Protein AF-A0A821JRU1-F1 (afdb_monomer)

Secondary structure (DSSP, 8-state):
--HHHHHHHHHHTT---S--------TT--SEEEEEEEEEEEEEEEE-SSTT-SS-EEEEEEEEEEEEEEEEEEGGGTEEEEEEEE---EEE---S-TTS-TT--TT--EEEEEHHHHTT-S----SEEEEEEES-TT-S-SEEEEEEEPPEEE----

Sequence (158 aa):
MTPEEKKKLYYAIGYEGEDTSTSTYPEGYIDIDLAIQLKLLDVNIWSKFNENDAQFRVIARALIPDTGLIFKRRPAKSAIAIFVDFGSFQVFGMATDLQQSEFSNINRPVLAQPVSQSLSTSNQQKFLQVEFETNPLDGSSDYRVKIVSQSLEIKYNA

Foldseek 3Di:
DDPVVVCVVCVVVVHPPDPPPPPQDDQPDWPDKDKDWDQKDKDFDWDDPDPPDPDIAGQKIKIFGTWMWIWTADPNLRKIKIKIFTQWIWMWGGAPDPVDDSPDPPRTDTFKTFVCVVVVPPPSDTQKIWIWMACDPVNPDRIDIDIDHTDMDGDDDD

Radius of gyration: 26.72 Å; Cα contacts (8 Å, |Δi|>4): 307; chains: 1; bounding box: 51×45×82 Å

pLDDT: mean 83.72, std 13.05, range [46.62, 97.81]

Structure (mmCIF, N/CA/C/O backbone):
data_AF-A0A821JRU1-F1
#
_entry.id   AF-A0A821JRU1-F1
#
loop_
_atom_site.group_PDB
_atom_site.id
_atom_site.type_symbol
_atom_site.label_atom_id
_atom_site.label_alt_id
_atom_site.label_comp_id
_atom_site.label_asym_id
_atom_site.label_entity_id
_atom_site.label_seq_id
_atom_site.pdbx_PDB_ins_code
_atom_site.Cartn_x
_atom_site.Cartn_y
_atom_site.Cartn_z
_atom_site.occupancy
_atom_site.B_iso_or_equiv
_atom_site.auth_seq_id
_atom_site.auth_comp_id
_atom_site.auth_asym_id
_atom_site.auth_atom_id
_atom_site.pdbx_PDB_model_num
ATOM 1 N N . MET A 1 1 ? -22.371 30.309 47.703 1.00 60.03 1 MET A N 1
ATOM 2 C CA . MET A 1 1 ? -21.856 28.928 47.651 1.00 60.03 1 MET A CA 1
ATOM 3 C C . MET A 1 1 ? -20.446 28.931 48.168 1.00 60.03 1 MET A C 1
ATOM 5 O O . MET A 1 1 ? -19.631 29.704 47.671 1.00 60.03 1 MET A O 1
ATOM 9 N N . THR A 1 2 ? -20.174 28.093 49.157 1.00 85.62 2 THR A N 1
ATOM 10 C CA . THR A 1 2 ? -18.797 27.830 49.566 1.00 85.62 2 THR A CA 1
ATOM 11 C C . THR A 1 2 ? -18.118 26.917 48.530 1.00 85.62 2 THR A C 1
ATOM 13 O O . THR A 1 2 ? -18.796 26.179 47.804 1.00 85.62 2 THR A O 1
ATOM 16 N N . PRO A 1 3 ? -16.780 26.944 48.417 1.00 81.75 3 PRO A N 1
ATOM 17 C CA . PRO A 1 3 ? -16.045 26.034 47.532 1.00 81.75 3 PRO A CA 1
ATOM 18 C C . PRO A 1 3 ? -16.333 24.550 47.824 1.00 81.75 3 PRO A C 1
ATOM 20 O O . PRO A 1 3 ? -16.371 23.723 46.915 1.00 81.75 3 PRO A O 1
ATOM 23 N N . GLU A 1 4 ? -16.595 24.222 49.089 1.00 82.06 4 GLU A N 1
ATOM 24 C CA . GLU A 1 4 ? -16.910 22.871 49.561 1.00 82.06 4 GLU A CA 1
ATOM 25 C C . GLU A 1 4 ? -18.288 22.395 49.082 1.00 82.06 4 GLU A C 1
ATOM 27 O O . GLU A 1 4 ? -18.425 21.275 48.587 1.00 82.06 4 GLU A O 1
ATOM 32 N N . GLU A 1 5 ? -19.301 23.264 49.146 1.00 83.62 5 GLU A N 1
ATOM 33 C CA . GLU A 1 5 ? -20.642 22.991 48.616 1.00 83.62 5 GLU A CA 1
ATOM 34 C C . GLU A 1 5 ? -20.614 22.786 47.099 1.00 83.62 5 GLU A C 1
ATOM 36 O O . GLU A 1 5 ? -21.265 21.876 46.582 1.00 83.62 5 GLU A O 1
ATOM 41 N N . LYS A 1 6 ? -19.809 23.588 46.387 1.00 81.06 6 LYS A N 1
ATOM 42 C CA . LYS A 1 6 ? -19.601 23.461 44.937 1.00 81.06 6 LYS A CA 1
ATOM 43 C C . LYS A 1 6 ? -19.018 22.097 44.577 1.00 81.06 6 LYS A C 1
ATOM 45 O O . LYS A 1 6 ? -19.541 21.423 43.695 1.00 81.06 6 LYS A O 1
ATOM 50 N N . LYS A 1 7 ? -17.992 21.652 45.308 1.00 80.25 7 LYS A N 1
ATOM 51 C CA . LYS A 1 7 ? -17.344 20.349 45.101 1.00 80.25 7 LYS A CA 1
ATOM 52 C C . LYS A 1 7 ? -18.280 19.174 45.400 1.00 80.25 7 LYS A C 1
ATOM 54 O O . LYS A 1 7 ? -18.298 18.203 44.649 1.00 80.25 7 LYS A O 1
ATOM 59 N N . LYS A 1 8 ? -19.078 19.263 46.469 1.00 81.56 8 LYS A N 1
ATOM 60 C CA . LYS A 1 8 ? -20.051 18.223 46.837 1.00 81.56 8 LYS A CA 1
ATOM 61 C C . LYS A 1 8 ? -21.177 18.100 45.809 1.00 81.56 8 LYS A C 1
ATOM 63 O O . LYS A 1 8 ? -21.573 16.985 45.484 1.00 81.56 8 LYS A O 1
ATOM 68 N N . LEU A 1 9 ? -21.656 19.227 45.280 1.00 79.94 9 LEU A N 1
ATOM 69 C CA . LEU A 1 9 ? -22.655 19.248 44.212 1.00 79.94 9 LEU A CA 1
ATOM 70 C C . LEU A 1 9 ? -22.106 18.614 42.930 1.00 79.94 9 LEU A C 1
ATOM 72 O O . LEU A 1 9 ? -22.744 17.730 42.376 1.00 79.94 9 LEU A O 1
ATOM 76 N N . TYR A 1 10 ? -20.906 19.022 42.513 1.00 78.19 10 TYR A N 1
ATOM 77 C CA . TYR A 1 10 ? -20.177 18.481 41.363 1.00 78.19 10 TYR A CA 1
ATOM 78 C C . TYR A 1 10 ? -19.969 16.969 41.445 1.00 78.19 10 TYR A C 1
ATOM 80 O O . TYR A 1 10 ? -20.341 16.247 40.524 1.00 78.19 10 TYR A O 1
ATOM 88 N N . TYR A 1 11 ? -19.518 16.467 42.592 1.00 77.56 11 TYR A N 1
ATOM 89 C CA . TYR A 1 11 ? -19.411 15.030 42.826 1.00 77.56 11 TYR A CA 1
ATOM 90 C C . TYR A 1 11 ? -20.771 14.311 42.754 1.00 77.56 11 TYR A C 1
ATOM 92 O O . TYR A 1 11 ? -20.884 13.259 42.133 1.00 77.56 11 TYR A O 1
ATOM 100 N N . ALA A 1 12 ? -21.823 14.889 43.345 1.00 78.69 12 ALA A N 1
ATOM 101 C CA . ALA A 1 12 ? -23.155 14.280 43.379 1.00 78.69 12 ALA A CA 1
ATOM 102 C C . ALA A 1 12 ? -23.823 14.174 41.997 1.00 78.69 12 ALA A C 1
ATOM 104 O O . ALA A 1 12 ? -24.647 13.286 41.790 1.00 78.69 12 ALA A O 1
ATOM 105 N N . ILE A 1 13 ? -23.473 15.057 41.060 1.00 74.25 13 ILE A N 1
ATOM 106 C CA . ILE A 1 13 ? -23.980 15.035 39.679 1.00 74.25 13 ILE A CA 1
ATOM 107 C C . ILE A 1 13 ? -22.998 14.380 38.695 1.00 74.25 13 ILE A C 1
ATOM 109 O O . ILE A 1 13 ? -23.216 14.448 37.488 1.00 74.25 13 ILE A O 1
ATOM 113 N N . GLY A 1 14 ? -21.917 13.762 39.191 1.00 61.00 14 GLY A N 1
ATOM 114 C CA . GLY A 1 14 ? -20.901 13.109 38.359 1.00 61.00 14 GLY A CA 1
ATOM 115 C C . GLY A 1 14 ? -20.099 14.073 37.477 1.00 61.00 14 GLY A C 1
ATOM 116 O O . GLY A 1 14 ? -19.535 13.657 36.470 1.00 61.00 14 GLY A O 1
ATOM 117 N N . TYR A 1 15 ? -20.069 15.358 37.828 1.00 64.56 15 TYR A N 1
ATOM 118 C CA . TYR A 1 15 ? -19.341 16.394 37.108 1.00 64.56 15 TYR A CA 1
ATOM 119 C C . TYR A 1 15 ? -18.031 16.671 37.844 1.00 64.56 15 TYR A C 1
ATOM 121 O O . TYR A 1 15 ? -18.008 17.394 38.835 1.00 64.56 15 TYR A O 1
ATOM 129 N N . GLU A 1 16 ? -16.925 16.083 37.399 1.00 62.22 16 GLU A N 1
ATOM 130 C CA . GLU A 1 16 ? -15.595 16.445 37.898 1.00 62.22 16 GLU A CA 1
ATOM 131 C C . GLU A 1 16 ? -15.241 17.827 37.317 1.00 62.22 16 GLU A C 1
ATOM 133 O O . GLU A 1 16 ? -15.140 17.985 36.108 1.00 62.22 16 GLU A O 1
ATOM 138 N N . GLY A 1 17 ? -15.215 18.867 38.160 1.00 50.28 17 GLY A N 1
ATOM 139 C CA . GLY A 1 17 ? -15.235 20.275 37.730 1.00 50.28 17 GLY A CA 1
ATOM 140 C C . GLY A 1 17 ? -14.102 20.719 36.791 1.00 50.28 17 GLY A C 1
ATOM 141 O O . GLY A 1 17 ? -13.047 20.113 36.812 1.00 50.28 17 GLY A O 1
ATOM 142 N N . GLU A 1 18 ? -14.364 21.804 36.037 1.00 49.50 18 GLU A N 1
ATOM 143 C CA . GLU A 1 18 ? -13.533 22.682 35.158 1.00 49.50 18 GLU A CA 1
ATOM 144 C C . GLU A 1 18 ? -12.428 22.089 34.256 1.00 49.50 18 GLU A C 1
ATOM 146 O O . GLU A 1 18 ? -12.260 22.577 33.142 1.00 49.50 18 GLU A O 1
ATOM 151 N N . ASP A 1 19 ? -11.779 20.996 34.638 1.00 49.31 19 ASP A N 1
ATOM 152 C CA . ASP A 1 19 ? -10.898 20.171 33.812 1.00 49.31 19 ASP A CA 1
ATOM 153 C C . ASP A 1 19 ? -11.668 18.971 33.229 1.00 49.31 19 ASP A C 1
ATOM 155 O O . ASP A 1 19 ? -11.210 17.827 33.266 1.00 49.31 19 ASP A O 1
ATOM 159 N N . THR A 1 20 ? -12.865 19.202 32.672 1.00 46.62 20 THR A N 1
ATOM 160 C CA . THR A 1 20 ? -13.644 18.159 31.981 1.00 46.62 20 THR A CA 1
ATOM 161 C C . THR A 1 20 ? -13.010 17.816 30.630 1.00 46.62 20 THR A C 1
ATOM 163 O O . THR A 1 20 ? -13.550 18.117 29.567 1.00 46.62 20 THR A O 1
ATOM 166 N N . SER A 1 21 ? -11.840 17.184 30.672 1.00 50.44 21 SER A N 1
ATOM 167 C CA . SER A 1 21 ? -11.252 16.440 29.554 1.00 50.44 21 SER A CA 1
ATOM 168 C C . SER A 1 21 ? -11.640 14.959 29.589 1.00 50.44 21 SER A C 1
ATOM 170 O O . SER A 1 21 ? -11.407 14.241 28.617 1.00 50.44 21 SER A O 1
ATOM 172 N N . THR A 1 22 ? -12.319 14.503 30.648 1.00 52.22 22 THR A N 1
ATOM 173 C CA . THR A 1 22 ? -12.855 13.141 30.779 1.00 52.22 22 THR A CA 1
ATOM 174 C C . THR A 1 22 ? -14.133 12.963 29.952 1.00 52.22 22 THR A C 1
ATOM 176 O O . THR A 1 22 ? -15.173 12.523 30.436 1.00 52.22 22 THR A O 1
ATOM 179 N N . SER A 1 23 ? -14.078 13.305 28.662 1.00 55.44 23 SER A N 1
ATOM 180 C CA . SER A 1 23 ? -14.983 12.697 27.693 1.00 55.44 23 SER A CA 1
ATOM 181 C C . SER A 1 23 ? -14.577 11.231 27.590 1.00 55.44 23 SER A C 1
ATOM 183 O O . SER A 1 23 ? -13.701 10.872 26.803 1.00 55.44 23 SER A O 1
ATOM 185 N N . THR A 1 24 ? -15.160 10.382 28.437 1.00 71.38 24 THR A N 1
ATOM 186 C CA . THR A 1 24 ? -14.954 8.934 28.381 1.00 71.38 24 THR A CA 1
ATOM 187 C C . THR A 1 24 ? -15.631 8.415 27.119 1.00 71.38 24 THR A C 1
ATOM 189 O O . THR A 1 24 ? -16.804 8.043 27.119 1.00 71.38 24 THR A O 1
ATOM 192 N N . TYR A 1 25 ? -14.908 8.459 26.004 1.00 83.44 25 TYR A N 1
ATOM 193 C CA . TYR A 1 25 ? -15.379 7.892 24.752 1.00 83.44 25 TYR A CA 1
ATOM 194 C C . TYR A 1 25 ? -15.567 6.376 24.915 1.00 83.44 25 TYR A C 1
ATOM 196 O O . TYR A 1 25 ? -14.731 5.729 25.554 1.00 83.44 25 TYR A O 1
ATOM 204 N N . PRO A 1 26 ? -16.624 5.781 24.328 1.00 89.06 26 PRO A N 1
ATOM 205 C CA . PRO A 1 26 ? -16.745 4.329 24.251 1.00 89.06 26 PRO A CA 1
ATOM 206 C C . PRO A 1 26 ? -15.481 3.703 23.646 1.00 89.06 26 PRO A C 1
ATOM 208 O O . PRO A 1 26 ? -14.886 4.288 22.742 1.00 89.06 26 PRO A O 1
ATOM 211 N N . GLU A 1 27 ? -15.090 2.499 24.081 1.00 87.19 27 GLU A N 1
ATOM 212 C CA . GLU A 1 27 ? -13.831 1.878 23.623 1.00 87.19 27 GLU A CA 1
ATOM 213 C C . GLU A 1 27 ? -13.739 1.736 22.093 1.00 87.19 27 GLU A C 1
ATOM 215 O O . GLU A 1 27 ? -12.660 1.864 21.517 1.00 87.19 27 GLU A O 1
ATOM 220 N N . GLY A 1 28 ? -14.876 1.500 21.432 1.00 89.88 28 GLY A N 1
ATOM 221 C CA . GLY A 1 28 ? -14.979 1.374 19.978 1.00 89.88 28 GLY A CA 1
ATOM 222 C C . GLY A 1 28 ? -15.179 2.688 19.221 1.00 89.88 28 GLY A C 1
ATOM 223 O O . GLY A 1 28 ? -15.287 2.651 17.998 1.00 89.88 28 GLY A O 1
ATOM 224 N N . TYR A 1 29 ? -15.264 3.831 19.905 1.00 93.19 29 TYR A N 1
ATOM 225 C CA . TYR A 1 29 ? -15.504 5.113 19.251 1.00 93.19 29 TYR A CA 1
ATOM 226 C C . TYR A 1 29 ? -14.304 5.518 18.392 1.00 93.19 29 TYR A C 1
ATOM 228 O O . TYR A 1 29 ? -13.164 5.493 18.855 1.00 93.19 29 TYR A O 1
ATOM 236 N N . ILE A 1 30 ? -14.577 5.897 17.145 1.00 94.56 30 ILE A N 1
ATOM 237 C CA . ILE A 1 30 ? -13.579 6.365 16.184 1.00 94.56 30 ILE A CA 1
ATOM 238 C C . ILE A 1 30 ? -13.798 7.863 16.001 1.00 94.56 30 ILE A C 1
ATOM 240 O O . ILE A 1 30 ? -14.858 8.275 15.537 1.00 94.56 30 ILE A O 1
ATOM 244 N N . ASP A 1 31 ? -12.811 8.670 16.385 1.00 94.25 31 ASP A N 1
ATOM 245 C CA . ASP A 1 31 ? -12.892 10.131 16.275 1.00 94.25 31 ASP A CA 1
ATOM 246 C C . ASP A 1 31 ? -12.285 10.662 14.971 1.00 94.25 31 ASP A C 1
ATOM 248 O O . ASP A 1 31 ? -12.695 11.708 14.474 1.00 94.25 31 ASP A O 1
ATOM 252 N N . ILE A 1 32 ? -11.335 9.921 14.396 1.00 95.12 32 ILE A N 1
ATOM 253 C CA . 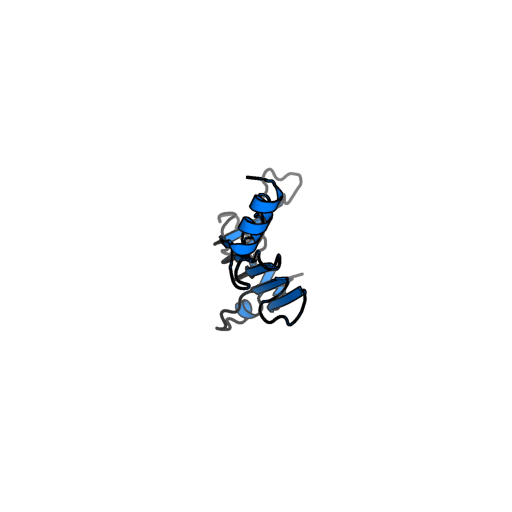ILE A 1 32 ? -10.775 10.165 13.068 1.00 95.12 32 ILE A CA 1
ATOM 254 C C . ILE A 1 32 ? -10.935 8.892 12.249 1.00 95.12 32 ILE A C 1
ATOM 256 O O . ILE A 1 32 ? -10.409 7.851 12.637 1.00 95.12 32 ILE A O 1
ATOM 260 N N . ASP A 1 33 ? -11.606 9.000 11.105 1.00 96.81 33 ASP A N 1
ATOM 261 C CA . ASP A 1 33 ? -11.666 7.970 10.067 1.00 96.81 33 ASP A CA 1
ATOM 262 C C . ASP A 1 33 ? -11.323 8.623 8.722 1.00 96.81 33 ASP A C 1
ATOM 264 O O . ASP A 1 33 ? -12.119 9.364 8.143 1.00 96.81 33 ASP A O 1
ATOM 268 N N . LEU A 1 34 ? -10.085 8.428 8.274 1.00 97.62 34 LEU A N 1
ATOM 269 C CA . LEU A 1 34 ? -9.534 9.017 7.062 1.00 97.62 34 LEU A CA 1
ATOM 270 C C . LEU A 1 34 ? -9.286 7.912 6.039 1.00 97.62 34 LEU A C 1
ATOM 272 O O . LEU A 1 34 ? -8.423 7.063 6.240 1.00 97.62 34 LEU A O 1
ATOM 276 N N . ALA A 1 35 ? -9.996 7.970 4.917 1.00 97.12 35 ALA A N 1
ATOM 277 C CA . ALA A 1 35 ? -9.773 7.097 3.773 1.00 97.12 35 ALA A CA 1
ATOM 278 C C . ALA A 1 35 ? -9.181 7.901 2.609 1.00 97.12 35 ALA A C 1
ATOM 280 O O . ALA A 1 35 ? -9.757 8.899 2.175 1.00 97.12 35 ALA A O 1
ATOM 281 N N . ILE A 1 36 ? -8.036 7.459 2.094 1.00 96.31 36 ILE A N 1
ATOM 282 C CA . ILE A 1 36 ? -7.372 8.033 0.924 1.00 96.31 36 ILE A CA 1
ATOM 283 C C . ILE A 1 36 ? -7.268 6.944 -0.136 1.00 96.31 36 ILE A C 1
ATOM 285 O O . ILE A 1 36 ? -6.811 5.837 0.139 1.00 96.31 36 ILE A O 1
ATOM 289 N N . GLN A 1 37 ? -7.663 7.276 -1.360 1.00 95.19 37 GLN A N 1
ATOM 290 C CA . GLN A 1 37 ? -7.503 6.402 -2.512 1.00 95.19 37 GLN A CA 1
ATOM 291 C C . GLN A 1 37 ? -6.691 7.120 -3.584 1.00 95.19 37 GLN A C 1
ATOM 293 O O . GLN A 1 37 ?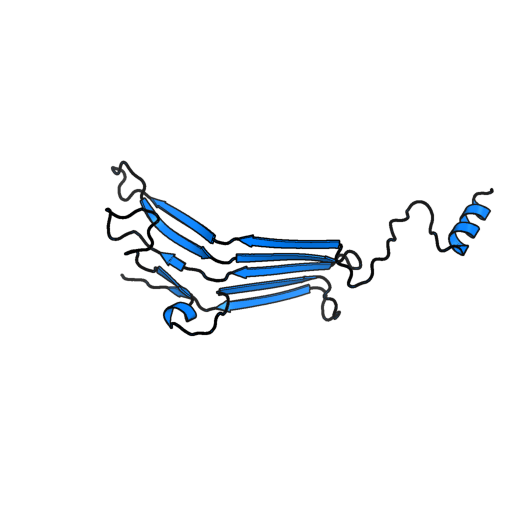 -7.075 8.183 -4.074 1.00 95.19 37 GLN A O 1
ATOM 298 N N . LEU A 1 38 ? -5.577 6.512 -3.972 1.00 93.62 38 LEU A N 1
ATOM 299 C CA . LEU A 1 38 ? -4.730 6.953 -5.064 1.00 93.62 38 LEU A CA 1
ATOM 300 C C . LEU A 1 38 ? -4.935 6.012 -6.251 1.00 93.62 38 LEU A C 1
ATOM 302 O O . LEU A 1 38 ? -4.544 4.847 -6.218 1.00 93.62 38 LEU A O 1
ATOM 306 N N . LYS A 1 39 ? -5.566 6.528 -7.312 1.00 92.19 39 LYS A N 1
ATOM 307 C CA . LYS A 1 39 ? -5.878 5.738 -8.516 1.00 92.19 39 LYS A CA 1
ATOM 308 C C . LYS A 1 39 ? -4.624 5.231 -9.222 1.00 92.19 39 LYS A C 1
ATOM 310 O O . LYS A 1 39 ? -4.606 4.107 -9.708 1.00 92.19 39 LYS A O 1
ATOM 315 N N . LEU A 1 40 ? -3.598 6.072 -9.301 1.00 91.62 40 LEU A N 1
ATOM 316 C CA . LEU A 1 40 ? -2.342 5.749 -9.958 1.00 91.62 40 LEU A CA 1
ATOM 317 C C . LEU A 1 40 ? -1.209 6.563 -9.345 1.00 91.62 40 LEU A C 1
ATOM 319 O O . LEU A 1 40 ? -1.288 7.790 -9.288 1.00 91.62 40 LEU A O 1
ATOM 323 N N . LEU A 1 41 ? -0.147 5.873 -8.950 1.00 92.38 41 LEU A N 1
ATOM 324 C CA . LEU A 1 41 ? 1.163 6.463 -8.725 1.00 92.38 41 LEU A CA 1
ATOM 325 C C . LEU A 1 41 ? 2.074 6.086 -9.897 1.00 92.38 41 LEU A C 1
ATOM 327 O O . LEU A 1 41 ? 2.245 4.905 -10.198 1.00 92.38 41 LEU A O 1
ATOM 331 N N . ASP A 1 42 ? 2.629 7.099 -10.558 1.00 92.94 42 ASP A N 1
ATOM 332 C CA . ASP A 1 42 ? 3.498 6.965 -11.729 1.00 92.94 42 ASP A CA 1
ATOM 333 C C . ASP A 1 42 ? 4.851 7.615 -11.432 1.00 92.94 42 ASP A C 1
ATOM 335 O O . ASP A 1 42 ? 4.946 8.830 -11.239 1.00 92.94 42 ASP A O 1
ATOM 339 N N . VAL A 1 43 ? 5.893 6.791 -11.351 1.00 94.00 43 VAL A N 1
ATOM 340 C CA . VAL A 1 43 ? 7.253 7.211 -11.006 1.00 94.00 43 VAL A CA 1
ATOM 341 C C . VAL A 1 43 ? 8.159 6.959 -12.200 1.00 94.00 43 VAL A C 1
ATOM 343 O O . VAL A 1 43 ? 8.281 5.832 -12.670 1.00 94.00 43 VAL A O 1
ATOM 346 N N . ASN A 1 44 ? 8.831 8.007 -12.672 1.00 92.44 44 ASN A N 1
ATOM 347 C CA . ASN A 1 44 ? 9.668 7.957 -13.867 1.00 92.44 44 ASN A CA 1
ATOM 348 C C . ASN A 1 44 ? 11.113 8.320 -13.528 1.00 92.44 44 ASN A C 1
ATOM 350 O O . ASN A 1 44 ? 11.365 9.320 -12.856 1.00 92.44 44 ASN A O 1
ATOM 354 N N . ILE A 1 45 ? 12.057 7.531 -14.035 1.00 91.69 45 ILE A N 1
ATOM 355 C CA . ILE A 1 45 ? 13.489 7.818 -13.974 1.00 91.69 45 ILE A CA 1
ATOM 356 C C . ILE A 1 45 ? 13.923 8.327 -15.341 1.00 91.69 45 ILE A C 1
ATOM 358 O O . ILE A 1 45 ? 13.788 7.633 -16.351 1.00 91.69 45 ILE A O 1
ATOM 362 N N . TRP A 1 46 ? 14.467 9.540 -15.351 1.00 90.88 46 TRP A N 1
ATOM 363 C CA . TRP A 1 46 ? 14.915 10.228 -16.551 1.00 90.88 46 TRP A CA 1
ATOM 364 C C . TRP A 1 46 ? 16.438 10.235 -16.608 1.00 90.88 46 TRP A C 1
ATOM 366 O O . TRP A 1 46 ? 17.091 10.601 -15.633 1.00 90.88 46 TRP A O 1
ATOM 376 N N . SER A 1 47 ? 17.006 9.865 -17.753 1.00 88.56 47 SER A N 1
ATOM 377 C CA . SER A 1 47 ? 18.447 9.955 -17.993 1.00 88.56 47 SER A CA 1
ATOM 378 C C . SER A 1 47 ? 18.738 10.401 -19.418 1.00 88.56 47 SER A C 1
ATOM 380 O O . SER A 1 47 ? 17.921 10.227 -20.324 1.00 88.56 47 SER A O 1
ATOM 382 N N . LYS A 1 48 ? 19.925 10.970 -19.613 1.00 86.00 48 LYS A N 1
ATOM 383 C CA . LYS A 1 48 ? 20.546 11.084 -20.933 1.00 86.00 48 LY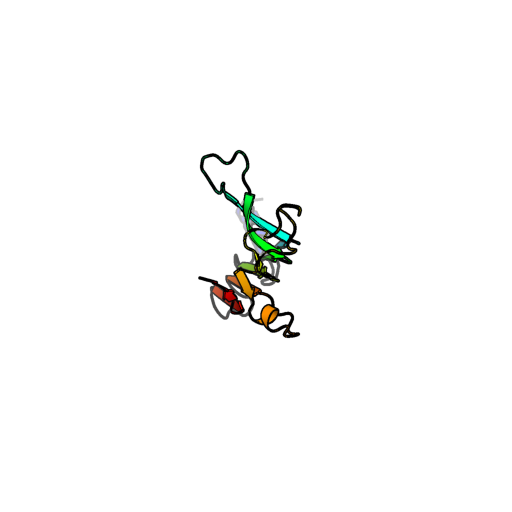S A CA 1
ATOM 384 C C . LYS A 1 48 ? 21.248 9.767 -21.256 1.00 86.00 48 LYS A C 1
ATOM 386 O O . LYS A 1 48 ? 21.745 9.118 -20.333 1.00 86.00 48 LYS A O 1
ATOM 391 N N . PHE A 1 49 ? 21.291 9.374 -22.527 1.00 75.56 49 PHE A N 1
ATOM 392 C CA . PHE A 1 49 ? 22.065 8.196 -22.931 1.00 75.56 49 PHE A CA 1
ATOM 393 C C . PHE A 1 49 ? 23.542 8.531 -23.075 1.00 75.56 49 PHE A C 1
ATOM 395 O O . PHE A 1 49 ? 24.383 7.742 -22.664 1.00 75.56 49 PHE A O 1
ATOM 402 N N . ASN A 1 50 ? 23.840 9.726 -23.587 1.00 75.31 50 ASN A N 1
ATOM 403 C CA . ASN A 1 50 ? 25.194 10.251 -23.713 1.00 75.31 50 ASN A CA 1
ATOM 404 C C . ASN A 1 50 ? 25.286 11.687 -23.182 1.00 75.31 50 ASN A C 1
ATOM 406 O O . ASN A 1 50 ? 24.305 12.429 -23.196 1.00 75.31 50 ASN A O 1
ATOM 410 N N . GLU A 1 51 ? 26.482 12.125 -22.779 1.00 76.50 51 GLU A N 1
ATOM 411 C CA . GLU A 1 51 ? 26.726 13.515 -22.345 1.00 76.50 51 GLU A CA 1
ATOM 412 C C . GLU A 1 51 ? 26.345 14.541 -23.426 1.00 76.50 51 GLU A C 1
ATOM 414 O O . GLU A 1 51 ? 25.874 15.637 -23.118 1.00 76.50 51 GLU A O 1
ATOM 419 N N . ASN A 1 52 ? 26.468 14.136 -24.693 1.00 77.25 52 ASN A N 1
ATOM 420 C CA . ASN A 1 52 ? 26.137 14.941 -25.865 1.00 77.25 52 ASN A CA 1
ATOM 421 C C . ASN A 1 52 ? 24.641 14.929 -26.227 1.00 77.25 52 ASN A C 1
ATOM 423 O O . ASN A 1 52 ? 24.240 15.657 -27.135 1.00 77.25 52 ASN A O 1
ATOM 427 N N . ASP A 1 53 ? 23.803 14.127 -25.555 1.00 78.19 53 ASP A N 1
ATOM 428 C CA . ASP A 1 53 ? 22.363 14.157 -25.808 1.00 78.19 53 ASP A CA 1
ATOM 429 C C . ASP A 1 53 ? 21.737 15.449 -25.276 1.00 78.19 53 ASP A C 1
ATOM 431 O O . ASP A 1 53 ? 21.878 15.845 -24.109 1.00 78.19 53 ASP A O 1
ATOM 435 N N . ALA A 1 54 ? 20.962 16.086 -26.149 1.00 75.06 54 ALA A N 1
ATOM 436 C CA . ALA A 1 54 ? 20.224 17.297 -25.824 1.00 75.06 54 ALA A CA 1
ATOM 437 C C . ALA A 1 54 ? 18.977 17.024 -24.961 1.00 75.06 54 ALA A C 1
ATOM 439 O O . ALA A 1 54 ? 18.474 17.947 -24.323 1.00 75.06 54 ALA A O 1
ATOM 440 N N . GLN A 1 55 ? 18.471 15.784 -24.923 1.00 81.19 55 GLN A N 1
ATOM 441 C CA . GLN A 1 55 ? 17.174 15.449 -24.323 1.00 81.19 55 GLN A CA 1
ATOM 442 C C . GLN A 1 55 ? 17.275 14.300 -23.314 1.00 81.19 55 GLN A C 1
ATOM 444 O O . GLN A 1 55 ? 17.970 13.312 -23.542 1.00 81.19 55 GLN A O 1
ATOM 449 N N . PHE A 1 56 ? 16.549 14.433 -22.204 1.00 84.81 56 PHE A N 1
ATOM 450 C CA . PHE A 1 56 ? 16.324 13.349 -21.251 1.00 84.81 56 PHE A CA 1
ATOM 451 C C . PHE A 1 56 ? 15.244 12.405 -21.771 1.00 84.81 56 PHE A C 1
ATOM 453 O O . PHE A 1 56 ? 14.284 12.848 -22.399 1.00 84.81 56 PHE A O 1
ATOM 460 N N . ARG A 1 57 ? 15.376 11.119 -21.452 1.00 85.06 57 ARG A N 1
ATOM 461 C CA . ARG A 1 57 ? 14.405 10.078 -21.802 1.00 85.06 57 ARG A CA 1
ATOM 462 C C . ARG A 1 57 ? 14.070 9.222 -20.591 1.00 85.06 57 ARG A C 1
ATOM 464 O O . ARG A 1 57 ? 14.895 9.096 -19.681 1.00 85.06 57 ARG A O 1
ATOM 471 N N . VAL A 1 58 ? 12.880 8.622 -20.581 1.00 87.81 58 VAL A N 1
ATOM 472 C CA . VAL A 1 58 ? 12.453 7.739 -19.491 1.00 87.81 58 VAL A CA 1
ATOM 473 C C . VAL A 1 58 ? 13.114 6.375 -19.658 1.00 87.81 58 VAL A C 1
ATOM 475 O O . VAL A 1 58 ? 12.712 5.566 -20.503 1.00 87.81 58 VAL A O 1
ATOM 478 N N . ILE A 1 59 ? 14.115 6.106 -18.821 1.00 88.69 59 ILE A N 1
ATOM 479 C CA . ILE A 1 59 ? 14.852 4.836 -18.817 1.00 88.69 59 ILE A CA 1
ATOM 480 C C . ILE A 1 59 ? 14.149 3.753 -17.997 1.00 88.69 59 ILE A C 1
ATOM 482 O O . ILE A 1 59 ? 14.311 2.567 -18.278 1.0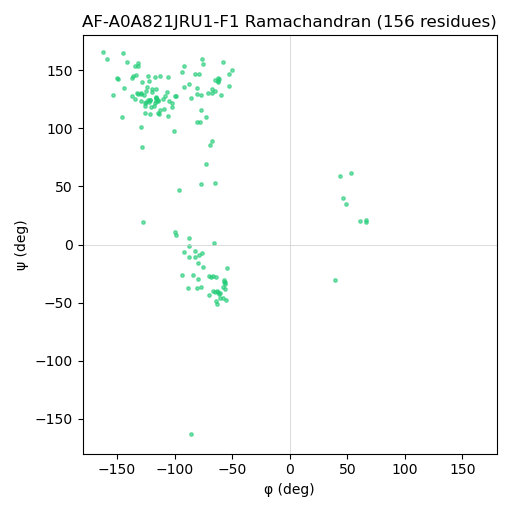0 88.69 59 ILE A O 1
ATOM 486 N N . ALA A 1 60 ? 13.344 4.157 -17.014 1.00 91.00 60 ALA A N 1
ATOM 487 C CA . ALA A 1 60 ? 12.511 3.261 -16.230 1.00 91.00 60 ALA A CA 1
ATOM 488 C C . ALA A 1 60 ? 11.249 3.980 -15.751 1.00 91.00 60 ALA A C 1
ATOM 490 O O . ALA A 1 60 ? 11.296 5.156 -15.385 1.00 91.00 60 ALA A O 1
ATOM 491 N N . ARG A 1 61 ? 10.133 3.256 -15.724 1.00 92.19 61 ARG A N 1
ATOM 492 C CA . ARG A 1 61 ? 8.834 3.744 -15.260 1.00 92.19 61 ARG A CA 1
ATOM 493 C C . ARG A 1 61 ? 8.191 2.720 -14.343 1.00 92.19 61 ARG A C 1
ATOM 495 O O . ARG A 1 61 ? 8.025 1.575 -14.747 1.00 92.19 61 ARG A O 1
ATOM 502 N N . ALA A 1 62 ? 7.812 3.124 -13.140 1.00 93.56 62 ALA A N 1
ATOM 503 C CA . ALA A 1 62 ? 7.073 2.300 -12.196 1.00 93.56 62 ALA A CA 1
ATOM 504 C C . ALA A 1 62 ? 5.629 2.800 -12.078 1.00 93.56 62 ALA A C 1
ATOM 506 O O . ALA A 1 62 ? 5.393 3.982 -11.831 1.00 93.56 62 ALA A O 1
ATOM 507 N N . LEU A 1 63 ? 4.673 1.889 -12.241 1.00 93.44 63 LEU A N 1
ATOM 508 C CA . LEU A 1 63 ? 3.243 2.133 -12.121 1.00 93.44 63 LEU A CA 1
ATOM 509 C C . LEU A 1 63 ? 2.675 1.330 -10.958 1.00 93.44 63 LEU A C 1
ATOM 511 O O . LEU A 1 63 ? 2.820 0.107 -10.894 1.00 93.44 63 LEU A O 1
ATOM 515 N N . ILE A 1 64 ? 1.997 2.034 -10.059 1.00 92.38 64 ILE A N 1
ATOM 516 C CA . ILE A 1 64 ? 1.369 1.470 -8.865 1.00 92.38 64 ILE A CA 1
ATOM 517 C C . ILE A 1 64 ? -0.089 1.942 -8.855 1.00 92.38 64 ILE A C 1
ATOM 519 O O . ILE A 1 64 ? -0.402 2.998 -8.294 1.00 92.38 64 ILE A O 1
ATOM 523 N N . PRO A 1 65 ? -0.984 1.249 -9.578 1.00 91.19 65 PRO A N 1
ATOM 524 C CA . PRO A 1 65 ? -2.398 1.581 -9.578 1.00 91.19 65 PRO A CA 1
ATOM 525 C C . PRO A 1 65 ? -3.076 1.095 -8.295 1.00 91.19 65 PRO A C 1
ATOM 527 O O . PRO A 1 65 ? -2.588 0.185 -7.618 1.00 91.19 65 PRO A O 1
ATOM 530 N N . ASP A 1 66 ? -4.227 1.697 -8.004 1.00 91.12 66 ASP A N 1
ATOM 531 C CA . ASP A 1 66 ? -5.154 1.268 -6.955 1.00 91.12 66 ASP A CA 1
ATOM 532 C C . ASP A 1 66 ? -4.481 1.109 -5.585 1.00 91.12 66 ASP A C 1
ATOM 534 O O . ASP A 1 66 ? -4.421 0.021 -5.013 1.00 91.12 66 ASP A O 1
ATOM 538 N N . THR A 1 67 ? -3.940 2.214 -5.070 1.00 92.88 67 THR A N 1
ATOM 539 C CA . THR A 1 67 ? -3.368 2.283 -3.719 1.00 92.88 67 THR A CA 1
ATOM 540 C C . THR A 1 67 ? -4.380 2.893 -2.754 1.00 92.88 67 THR A C 1
ATOM 542 O O . THR A 1 67 ? -4.908 3.978 -3.007 1.00 92.88 67 THR A O 1
ATOM 545 N N . GLY A 1 68 ? -4.646 2.221 -1.641 1.00 94.12 68 GLY A N 1
ATOM 546 C CA . GLY A 1 68 ? -5.546 2.665 -0.583 1.00 94.12 68 GLY A CA 1
ATOM 547 C C . GLY A 1 68 ? -4.820 2.870 0.743 1.00 94.12 68 GLY A C 1
ATOM 548 O O . GLY A 1 68 ? -3.903 2.133 1.100 1.00 94.12 68 GLY A O 1
ATOM 549 N N . LEU A 1 69 ? -5.257 3.877 1.494 1.00 96.00 69 LEU A N 1
ATOM 550 C CA . LEU A 1 69 ? -4.857 4.127 2.874 1.00 96.00 69 LEU A CA 1
ATOM 551 C C . LEU A 1 69 ? -6.114 4.366 3.707 1.00 96.00 69 LEU A C 1
ATOM 553 O O . LEU A 1 69 ? -6.934 5.212 3.361 1.00 96.00 69 LEU A O 1
ATOM 557 N N . ILE A 1 70 ? -6.240 3.673 4.829 1.00 97.69 70 ILE A N 1
ATOM 558 C CA . ILE A 1 70 ? -7.243 3.952 5.852 1.00 97.69 70 ILE A CA 1
ATOM 559 C C . ILE A 1 70 ? -6.499 4.233 7.148 1.00 97.69 70 ILE A C 1
ATOM 561 O O . ILE A 1 70 ? -5.712 3.409 7.605 1.00 97.69 70 ILE A O 1
ATOM 565 N N . PHE A 1 71 ? -6.758 5.388 7.745 1.00 97.81 71 PHE A N 1
ATOM 566 C CA . PHE A 1 71 ? -6.257 5.770 9.054 1.00 97.81 71 PHE A CA 1
ATOM 567 C C . PHE A 1 71 ? -7.439 5.966 9.996 1.00 97.81 71 PHE A C 1
ATOM 569 O O . PHE A 1 71 ? -8.311 6.795 9.746 1.00 97.81 71 PHE A O 1
ATOM 576 N N . LYS A 1 72 ? -7.451 5.219 11.096 1.00 97.56 72 LYS A N 1
ATOM 577 C CA . LYS A 1 72 ? -8.466 5.309 12.142 1.00 97.56 72 LYS A CA 1
ATOM 578 C C . LYS A 1 72 ? -7.817 5.618 13.476 1.00 97.56 72 LYS A C 1
ATOM 580 O O . LYS A 1 72 ? -6.781 5.046 13.808 1.00 97.56 72 LYS A O 1
ATOM 585 N N . ARG A 1 73 ? -8.452 6.472 14.273 1.00 95.50 73 ARG A N 1
ATOM 586 C CA . ARG A 1 73 ? -8.049 6.741 15.656 1.00 95.50 73 ARG A CA 1
ATOM 587 C C . ARG A 1 73 ? -9.209 6.478 16.605 1.00 95.50 73 ARG A C 1
ATOM 589 O O . ARG A 1 73 ? -10.334 6.887 16.335 1.00 95.50 73 ARG A O 1
ATOM 596 N N . ARG A 1 74 ? -8.923 5.793 17.717 1.00 93.69 74 ARG A N 1
ATOM 597 C CA . ARG A 1 74 ? -9.844 5.636 18.848 1.00 93.69 74 ARG A CA 1
ATOM 598 C C . ARG A 1 74 ? -9.272 6.363 20.067 1.00 93.69 74 ARG A C 1
ATOM 600 O O . ARG A 1 74 ? -8.252 5.919 20.608 1.00 93.69 74 ARG A O 1
ATOM 607 N N . PRO A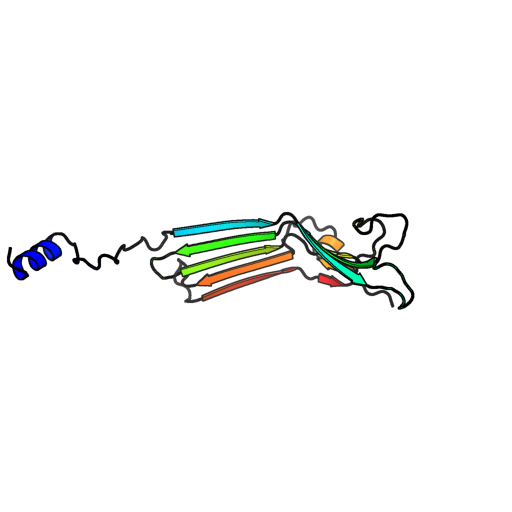 1 75 ? -9.905 7.450 20.533 1.00 91.06 75 PRO A N 1
ATOM 608 C CA . PRO A 1 75 ? -9.348 8.283 21.596 1.00 91.06 75 PRO A CA 1
ATOM 609 C C . PRO A 1 75 ? -9.353 7.587 22.965 1.00 91.06 75 PRO A C 1
ATOM 611 O O . PRO A 1 75 ? -8.468 7.849 23.769 1.00 91.06 75 PRO A O 1
ATOM 614 N N . ALA A 1 76 ? -10.278 6.650 23.214 1.00 86.62 76 ALA A N 1
ATOM 615 C CA . ALA A 1 76 ? -10.454 5.992 24.515 1.00 86.62 76 ALA A CA 1
ATOM 616 C C . ALA A 1 76 ? -9.193 5.280 25.049 1.00 86.62 76 ALA A C 1
ATOM 618 O O . ALA A 1 76 ? -8.980 5.224 26.256 1.00 86.62 76 ALA A O 1
ATOM 619 N N . LYS A 1 77 ? -8.355 4.739 24.156 1.00 84.94 77 LYS A N 1
ATOM 620 C CA . LYS A 1 77 ? -7.092 4.053 24.495 1.00 84.94 77 LYS A CA 1
ATOM 621 C C . LYS A 1 77 ? -5.898 4.619 23.723 1.00 84.94 77 LYS A C 1
ATOM 623 O O . LYS A 1 77 ? -4.904 3.917 23.545 1.00 84.94 77 LYS A O 1
ATOM 628 N N . SER A 1 78 ? -6.019 5.843 23.194 1.00 87.31 78 SER A N 1
ATOM 629 C CA . SER A 1 78 ? -5.037 6.428 22.263 1.00 87.31 78 SER A CA 1
ATOM 630 C C . SER A 1 78 ? -4.622 5.439 21.161 1.00 87.31 78 SER A C 1
ATOM 632 O O . SER A 1 78 ? -3.445 5.306 20.827 1.00 87.31 78 SER A O 1
ATOM 634 N N . ALA A 1 79 ? -5.597 4.685 20.645 1.00 93.38 79 ALA A N 1
ATOM 635 C CA . ALA A 1 79 ? -5.370 3.610 19.692 1.00 93.38 79 ALA A CA 1
ATOM 636 C C . ALA A 1 79 ? -5.376 4.171 18.269 1.00 93.38 79 ALA A C 1
ATOM 638 O O . ALA A 1 79 ? -6.233 4.988 17.924 1.00 93.38 79 ALA A O 1
ATOM 639 N N . ILE A 1 80 ? -4.454 3.707 17.433 1.00 96.06 80 ILE A N 1
ATOM 640 C CA . ILE A 1 80 ? -4.402 4.037 16.009 1.00 96.06 80 ILE A CA 1
ATOM 641 C C . ILE A 1 80 ? -4.443 2.756 15.189 1.00 96.06 80 ILE A C 1
ATOM 643 O O . ILE A 1 80 ? -3.891 1.741 15.600 1.00 96.06 80 ILE A O 1
ATOM 647 N N . ALA A 1 81 ? -5.090 2.809 14.032 1.00 96.75 81 ALA A N 1
ATOM 648 C CA . ALA A 1 81 ? -5.104 1.732 13.058 1.00 96.75 81 ALA A CA 1
ATOM 649 C C . ALA A 1 81 ? -4.815 2.300 11.666 1.00 96.75 81 ALA A C 1
ATOM 651 O O . ALA A 1 81 ? -5.420 3.288 11.250 1.00 96.75 81 ALA A O 1
ATOM 652 N N . ILE A 1 82 ? -3.872 1.686 10.962 1.00 97.62 82 ILE A N 1
ATOM 653 C CA . ILE A 1 82 ? -3.411 2.063 9.632 1.00 97.62 82 ILE A CA 1
ATOM 654 C C . ILE A 1 82 ? -3.541 0.836 8.743 1.00 97.62 82 ILE A C 1
ATOM 656 O O . ILE A 1 82 ? -2.931 -0.196 9.009 1.00 97.62 82 ILE A O 1
ATOM 660 N N . PHE A 1 83 ? -4.304 0.963 7.667 1.00 97.12 83 PHE A N 1
ATOM 661 C CA . PHE A 1 83 ? -4.414 -0.054 6.632 1.00 97.12 83 PHE A CA 1
ATOM 662 C C . PHE A 1 83 ? -3.909 0.545 5.332 1.00 97.12 83 PHE A C 1
ATOM 664 O O . PHE A 1 83 ? -4.453 1.539 4.862 1.00 97.12 83 PHE A O 1
ATOM 671 N N . VAL A 1 84 ? -2.866 -0.044 4.766 1.00 95.88 84 VAL A N 1
ATOM 672 C CA . VAL A 1 84 ? -2.304 0.336 3.473 1.00 95.88 84 VAL A CA 1
ATOM 673 C C . VAL A 1 84 ? -2.479 -0.831 2.528 1.00 95.88 84 VAL A C 1
ATOM 675 O O . VAL A 1 84 ? -2.164 -1.970 2.879 1.00 95.88 84 VAL A O 1
ATOM 678 N N . ASP A 1 85 ? -2.945 -0.558 1.322 1.00 93.62 85 ASP A N 1
ATOM 679 C CA . ASP A 1 85 ? -2.985 -1.549 0.271 1.00 93.62 85 ASP A CA 1
ATOM 680 C C . ASP A 1 85 ? -2.451 -1.011 -1.054 1.00 93.62 85 ASP A C 1
ATOM 682 O O . ASP A 1 85 ? -2.575 0.164 -1.379 1.00 93.62 85 ASP A O 1
ATOM 686 N N . PHE A 1 86 ? -1.806 -1.897 -1.802 1.00 91.25 86 PHE A N 1
ATOM 687 C CA . PHE A 1 86 ? -1.262 -1.629 -3.122 1.00 91.25 86 PHE A CA 1
ATOM 688 C C . PHE A 1 86 ? -1.833 -2.671 -4.074 1.00 91.25 86 PHE A C 1
ATOM 690 O O . PHE A 1 86 ? -1.542 -3.860 -3.928 1.00 91.25 86 PHE A O 1
ATOM 697 N N . GLY A 1 87 ? -2.662 -2.254 -5.031 1.00 85.75 87 GLY A N 1
ATOM 698 C CA . GLY A 1 87 ? -3.327 -3.164 -5.961 1.00 85.75 87 GLY A CA 1
ATOM 699 C C . GLY A 1 87 ? -2.346 -3.924 -6.853 1.00 85.75 87 GLY A C 1
ATOM 700 O O . GLY A 1 87 ? -2.383 -5.151 -6.913 1.00 85.75 87 GLY A O 1
ATOM 701 N N . SER A 1 88 ? -1.434 -3.206 -7.508 1.00 87.75 88 SER A N 1
ATOM 702 C CA . SER A 1 88 ? -0.441 -3.756 -8.439 1.00 87.75 88 SER A CA 1
ATOM 703 C C . SER A 1 88 ? 0.879 -2.987 -8.353 1.00 87.75 88 SER A C 1
ATOM 705 O O . SER A 1 88 ? 0.923 -1.881 -7.821 1.00 87.75 88 SER A O 1
ATOM 707 N N . PHE A 1 89 ? 1.951 -3.558 -8.900 1.00 91.31 89 PHE A N 1
ATOM 708 C CA . PHE A 1 89 ? 3.252 -2.911 -9.023 1.00 91.31 89 PHE A CA 1
ATOM 709 C C . PHE A 1 89 ? 3.943 -3.363 -10.310 1.00 91.31 89 PHE A C 1
ATOM 711 O O . PHE A 1 89 ? 4.360 -4.511 -10.408 1.00 91.31 89 PHE A O 1
ATOM 718 N N . GLN A 1 90 ? 4.078 -2.483 -11.299 1.00 92.19 90 GLN A N 1
ATOM 719 C CA . GLN A 1 90 ? 4.714 -2.812 -12.578 1.00 92.19 90 GLN A CA 1
ATOM 720 C C . GLN A 1 90 ? 5.854 -1.852 -12.874 1.00 92.19 90 GLN A C 1
ATOM 722 O O . GLN A 1 90 ? 5.682 -0.640 -12.795 1.00 92.19 90 GLN A O 1
ATOM 727 N N . VAL A 1 91 ? 7.007 -2.392 -13.254 1.00 93.75 91 VAL A N 1
ATOM 728 C CA . VAL A 1 91 ? 8.174 -1.617 -13.670 1.00 93.75 91 VAL A CA 1
ATOM 729 C C . VAL A 1 91 ? 8.475 -1.926 -15.123 1.00 93.75 91 VAL A C 1
ATOM 731 O O . VAL A 1 91 ? 8.651 -3.082 -15.505 1.00 93.75 91 VAL A O 1
ATOM 734 N N . PHE A 1 92 ? 8.572 -0.876 -15.920 1.00 92.25 92 PHE A N 1
ATOM 735 C CA . PHE A 1 92 ? 8.875 -0.898 -17.338 1.00 92.25 92 PHE A CA 1
ATOM 736 C C . PHE A 1 92 ? 10.244 -0.269 -17.584 1.00 92.25 92 PHE A C 1
ATOM 738 O O . PHE A 1 92 ? 10.620 0.690 -16.909 1.00 92.25 92 PHE A O 1
ATOM 745 N N . GLY A 1 93 ? 10.980 -0.791 -18.560 1.00 89.69 93 GLY A N 1
ATOM 746 C CA . GLY A 1 93 ? 12.243 -0.218 -19.017 1.00 89.69 93 GLY A CA 1
ATOM 747 C C . GLY A 1 93 ? 12.049 0.863 -20.078 1.00 89.69 93 GLY A C 1
ATOM 748 O O . GLY A 1 93 ? 10.951 1.397 -20.275 1.00 89.69 93 GLY A O 1
ATOM 749 N N . MET A 1 94 ? 13.129 1.177 -20.788 1.00 86.06 94 MET A N 1
ATOM 750 C CA . MET A 1 94 ? 13.124 2.152 -21.878 1.00 86.06 94 MET A CA 1
ATOM 751 C C . MET A 1 94 ? 12.177 1.727 -23.014 1.00 86.06 94 MET A C 1
ATOM 753 O O . MET A 1 94 ? 12.099 0.548 -23.363 1.00 86.06 94 MET A O 1
ATOM 757 N N . ALA A 1 95 ? 11.484 2.693 -23.620 1.00 79.06 95 ALA A N 1
ATOM 758 C CA . ALA A 1 95 ? 10.734 2.470 -24.850 1.00 79.06 95 ALA A CA 1
ATOM 759 C C . ALA A 1 95 ? 11.670 1.992 -25.967 1.00 79.06 95 ALA A C 1
ATOM 761 O O . ALA A 1 95 ? 12.704 2.602 -26.233 1.00 79.06 95 ALA A O 1
ATOM 762 N N . THR A 1 96 ? 11.301 0.891 -26.620 1.00 71.25 96 THR A N 1
ATOM 763 C CA . THR A 1 96 ? 12.066 0.348 -27.754 1.00 71.25 96 THR A CA 1
ATOM 764 C C . THR A 1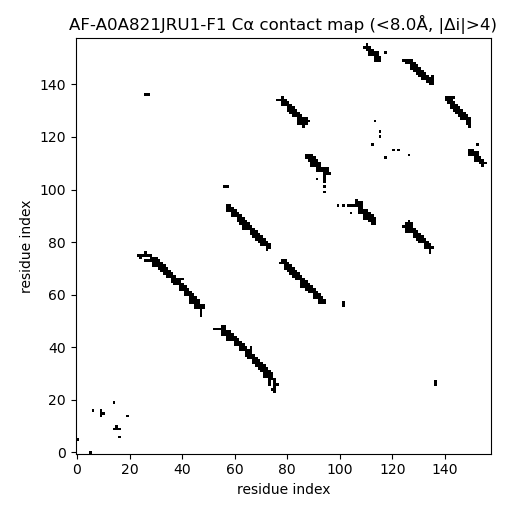 96 ? 11.793 1.097 -29.062 1.00 71.25 96 THR A C 1
ATOM 766 O O . THR A 1 96 ? 12.584 1.005 -29.996 1.00 71.25 96 THR A O 1
ATOM 769 N N . ASP A 1 97 ? 10.713 1.880 -29.113 1.00 70.19 97 ASP A N 1
ATOM 770 C CA . ASP A 1 97 ? 10.309 2.700 -30.254 1.00 70.19 97 ASP A CA 1
ATOM 771 C C . ASP A 1 97 ? 10.237 4.178 -29.845 1.00 70.19 97 ASP A C 1
ATOM 773 O O . ASP A 1 97 ? 9.458 4.562 -28.972 1.00 70.19 97 ASP A O 1
ATOM 777 N N . LEU A 1 98 ? 11.061 5.003 -30.492 1.00 64.69 98 LEU A N 1
ATOM 778 C CA . LEU A 1 98 ? 11.198 6.434 -30.211 1.00 64.69 98 LEU A CA 1
ATOM 779 C C . LEU A 1 98 ? 10.077 7.288 -30.814 1.00 64.69 98 LEU A C 1
ATOM 781 O O . LEU A 1 98 ? 10.012 8.481 -30.526 1.00 64.69 98 LEU A O 1
ATOM 785 N N . GLN A 1 99 ? 9.215 6.716 -31.661 1.00 63.88 99 GLN A N 1
ATOM 786 C CA . GLN A 1 99 ? 8.062 7.440 -32.204 1.00 63.88 99 GLN A CA 1
ATOM 787 C C . GLN A 1 99 ? 6.866 7.460 -31.246 1.00 63.88 99 GLN A C 1
ATOM 789 O O . GLN A 1 99 ? 5.903 8.193 -31.473 1.00 63.88 99 GLN A O 1
ATOM 794 N N . GLN A 1 100 ? 6.909 6.674 -30.169 1.00 62.38 100 GLN A N 1
ATOM 795 C CA . GLN A 1 100 ? 5.838 6.613 -29.182 1.00 62.38 100 GLN A CA 1
ATOM 796 C C . GLN A 1 100 ? 6.070 7.593 -28.033 1.00 62.38 100 GLN A C 1
ATOM 798 O O . GLN A 1 100 ? 7.195 7.960 -27.706 1.00 62.38 100 GLN A O 1
ATOM 803 N N . SER A 1 101 ? 4.971 8.013 -27.401 1.00 66.94 101 SER A N 1
ATOM 804 C CA . SER A 1 101 ? 5.009 8.852 -26.201 1.00 66.94 101 SER A CA 1
ATOM 805 C C . SER A 1 101 ? 5.914 8.233 -25.131 1.00 66.94 101 SER A C 1
ATOM 807 O O . SER A 1 101 ? 5.790 7.045 -24.831 1.00 66.94 101 SER A O 1
ATOM 809 N N . GLU A 1 102 ? 6.745 9.051 -24.478 1.00 69.00 102 GLU A N 1
ATOM 810 C CA . GLU A 1 102 ? 7.526 8.654 -23.294 1.00 69.00 102 GLU A CA 1
ATOM 811 C C . GLU A 1 102 ? 6.628 8.081 -22.176 1.00 69.00 102 GLU A C 1
ATOM 813 O O . GLU A 1 102 ? 7.082 7.293 -21.352 1.00 69.00 102 GLU A O 1
ATOM 818 N N . PHE A 1 103 ? 5.326 8.378 -22.190 1.00 70.50 103 PHE A N 1
ATOM 819 C CA . PHE A 1 103 ? 4.334 7.849 -21.249 1.00 70.50 103 PHE A CA 1
ATOM 820 C C . PHE A 1 103 ? 3.504 6.682 -21.812 1.00 70.50 103 PHE A C 1
ATOM 822 O O . PHE A 1 103 ? 2.504 6.282 -21.210 1.00 70.50 103 PHE A O 1
ATOM 829 N N . SER A 1 104 ? 3.890 6.120 -22.957 1.00 76.50 104 SER A N 1
ATOM 830 C CA . SER A 1 104 ? 3.330 4.871 -23.473 1.00 76.50 104 SER A CA 1
ATOM 831 C C . SER A 1 104 ? 3.979 3.678 -22.773 1.00 76.50 104 SER A C 1
ATOM 833 O O . SER A 1 104 ? 5.200 3.622 -22.627 1.00 76.50 104 SER A O 1
ATOM 835 N N . ASN A 1 105 ? 3.161 2.709 -22.361 1.00 70.50 105 ASN A N 1
ATOM 836 C CA . ASN A 1 105 ? 3.642 1.394 -21.918 1.00 70.50 105 ASN A CA 1
ATOM 837 C C . ASN A 1 105 ? 3.793 0.414 -23.090 1.00 70.50 105 ASN A C 1
ATOM 839 O O . ASN A 1 105 ? 4.350 -0.670 -22.925 1.00 70.50 105 ASN A O 1
ATOM 843 N N . ILE A 1 106 ? 3.276 0.775 -24.266 1.00 72.12 106 ILE A N 1
ATOM 844 C CA . ILE A 1 106 ? 3.354 -0.054 -25.465 1.00 72.12 106 ILE A CA 1
ATOM 845 C C . ILE A 1 106 ? 4.832 -0.163 -25.853 1.00 72.12 106 ILE A C 1
ATOM 847 O O . ILE A 1 106 ? 5.560 0.827 -25.854 1.00 72.12 106 ILE A O 1
ATOM 851 N N . ASN A 1 107 ? 5.285 -1.386 -26.132 1.00 76.56 107 ASN A N 1
ATOM 852 C CA . ASN A 1 107 ? 6.665 -1.697 -26.520 1.00 76.56 107 ASN A CA 1
ATOM 853 C C . ASN A 1 107 ? 7.750 -1.340 -25.477 1.00 76.56 107 ASN A C 1
ATOM 855 O O . ASN A 1 107 ? 8.931 -1.247 -25.828 1.00 76.56 107 ASN A O 1
ATOM 859 N N . ARG A 1 108 ? 7.396 -1.182 -24.192 1.00 86.12 108 ARG A N 1
ATOM 860 C CA . ARG A 1 108 ? 8.383 -1.157 -23.099 1.00 86.12 108 ARG A CA 1
ATOM 861 C C . ARG A 1 108 ? 8.594 -2.568 -22.535 1.00 86.12 108 ARG A C 1
ATOM 863 O O . ARG A 1 108 ? 7.612 -3.269 -22.288 1.00 86.12 108 ARG A O 1
ATOM 870 N N . PRO A 1 109 ? 9.844 -3.001 -22.289 1.00 89.69 109 PRO A N 1
ATOM 871 C CA . PRO A 1 109 ? 10.098 -4.276 -21.633 1.00 89.69 109 PRO A CA 1
ATOM 872 C C . PRO A 1 109 ? 9.626 -4.208 -20.177 1.00 89.69 109 PRO A C 1
ATOM 874 O O . PRO A 1 109 ? 9.925 -3.245 -19.470 1.00 89.69 109 PRO A O 1
ATOM 877 N N . VAL A 1 110 ? 8.904 -5.229 -19.718 1.00 90.81 110 VAL A N 1
ATOM 878 C CA . VAL A 1 110 ? 8.540 -5.365 -18.301 1.00 90.81 110 VAL A CA 1
ATOM 879 C C . VAL A 1 110 ? 9.763 -5.859 -17.535 1.00 90.81 110 VAL A C 1
ATOM 881 O O . VAL A 1 110 ? 10.236 -6.968 -17.776 1.00 90.81 110 VAL A O 1
ATOM 884 N N . LEU A 1 111 ? 10.269 -5.030 -16.625 1.00 92.50 111 LEU A N 1
ATOM 885 C CA . LEU A 1 111 ? 11.420 -5.329 -15.771 1.00 92.50 111 LEU A CA 1
ATOM 886 C C . LEU A 1 111 ? 10.998 -6.022 -14.479 1.00 92.50 111 LEU A C 1
ATOM 888 O O . LEU A 1 111 ? 11.697 -6.916 -14.011 1.00 92.50 111 LEU A O 1
ATOM 892 N N . ALA A 1 112 ? 9.860 -5.623 -13.907 1.00 92.00 112 ALA A N 1
ATOM 893 C CA . ALA A 1 112 ? 9.322 -6.255 -12.711 1.00 92.00 112 ALA A CA 1
ATOM 894 C C . ALA A 1 112 ? 7.794 -6.202 -12.669 1.00 92.00 112 ALA A C 1
ATOM 896 O O . ALA A 1 112 ? 7.194 -5.200 -13.056 1.00 92.00 112 ALA A O 1
ATOM 897 N N . GLN A 1 113 ? 7.171 -7.271 -12.182 1.00 90.94 113 GLN A N 1
ATOM 898 C CA . GLN A 1 113 ? 5.723 -7.364 -11.962 1.00 90.94 113 GLN A CA 1
ATOM 899 C C . GLN A 1 113 ? 5.408 -8.471 -10.942 1.00 90.94 113 GLN A C 1
ATOM 901 O O . GLN A 1 113 ? 6.236 -9.362 -10.749 1.00 90.94 113 GLN A O 1
ATOM 906 N N . PRO A 1 114 ? 4.238 -8.490 -10.282 1.00 88.62 114 PRO A N 1
ATOM 907 C CA . PRO A 1 114 ? 3.867 -9.569 -9.377 1.00 88.62 114 PRO A CA 1
ATOM 908 C C . PRO A 1 114 ? 3.708 -10.883 -10.155 1.00 88.62 114 PRO A C 1
ATOM 910 O O . PRO A 1 114 ? 3.172 -10.901 -11.266 1.00 88.62 114 PRO A O 1
ATOM 913 N N . VAL A 1 115 ? 4.136 -12.002 -9.566 1.00 83.94 115 VAL A N 1
ATOM 914 C CA . VAL A 1 115 ? 4.083 -13.335 -10.203 1.00 83.94 115 VAL A CA 1
ATOM 915 C C . VAL A 1 115 ? 2.650 -13.718 -10.595 1.00 83.94 115 VAL A C 1
ATOM 917 O O . VAL A 1 115 ? 2.432 -14.299 -11.655 1.00 83.94 115 VAL A O 1
ATOM 920 N N . SER A 1 116 ? 1.663 -13.336 -9.783 1.00 77.19 116 SER A N 1
ATOM 921 C CA . SER A 1 116 ? 0.228 -13.528 -10.048 1.00 77.19 116 SER A CA 1
ATOM 922 C C . SER A 1 116 ? -0.226 -12.914 -11.380 1.00 77.19 116 SER A C 1
ATOM 924 O O . SER A 1 116 ? -1.016 -13.516 -12.107 1.00 77.19 116 SER A O 1
ATOM 926 N N . GLN A 1 117 ? 0.312 -11.741 -11.728 1.00 74.75 117 GLN A N 1
ATOM 927 C CA . GLN A 1 117 ? 0.019 -11.041 -12.978 1.00 74.75 117 GLN A CA 1
ATOM 928 C C . GLN A 1 117 ? 0.752 -11.670 -14.157 1.00 74.75 117 GLN A C 1
ATOM 930 O O . GLN A 1 117 ? 0.177 -11.789 -15.234 1.00 74.75 117 GLN A O 1
ATOM 935 N N . SER A 1 118 ? 1.984 -12.138 -13.939 1.00 69.19 118 SER A N 1
ATOM 936 C CA . SER A 1 118 ? 2.731 -12.897 -14.948 1.00 69.19 118 SER A CA 1
ATOM 937 C C . SER A 1 118 ? 2.006 -14.189 -15.340 1.00 69.19 118 SER A C 1
ATOM 939 O O . SER A 1 118 ? 1.877 -14.510 -16.519 1.00 69.19 118 SER A O 1
ATOM 941 N N . LEU A 1 119 ? 1.452 -14.898 -14.353 1.00 71.81 119 LEU A N 1
ATOM 942 C CA . LEU A 1 119 ? 0.759 -16.174 -14.536 1.00 71.81 119 LEU A CA 1
ATOM 943 C C . LEU A 1 119 ? -0.739 -16.033 -14.860 1.00 71.81 119 LEU A C 1
ATOM 945 O O . LEU A 1 119 ? -1.437 -17.045 -14.903 1.00 71.81 119 LEU A O 1
ATOM 949 N N . SER A 1 120 ? -1.254 -14.810 -15.065 1.00 64.38 120 SER A N 1
ATOM 950 C CA . SER A 1 120 ? -2.681 -14.533 -15.338 1.00 64.38 120 SER A CA 1
ATOM 951 C C . SER A 1 120 ? -3.641 -15.231 -14.363 1.00 64.38 120 SER A C 1
ATOM 953 O O . SER A 1 120 ? -4.717 -15.698 -14.741 1.00 64.38 120 SER A O 1
ATOM 955 N N . THR A 1 121 ? -3.242 -15.364 -13.098 1.00 58.81 121 THR A N 1
ATOM 956 C CA . THR A 1 121 ? -4.035 -16.101 -12.112 1.00 58.81 121 THR A CA 1
ATOM 957 C C . THR A 1 121 ? -5.207 -15.223 -11.674 1.00 58.81 121 THR A C 1
ATOM 959 O O . THR A 1 121 ? -5.005 -14.081 -11.273 1.00 58.81 121 THR A O 1
ATOM 962 N N . SER A 1 122 ? -6.440 -15.738 -11.724 1.00 53.47 122 SER A N 1
ATOM 963 C CA . SER A 1 122 ? -7.681 -14.970 -11.488 1.00 53.47 122 SER A CA 1
ATOM 964 C C . SER A 1 122 ? -7.863 -14.438 -10.061 1.00 53.47 122 SER A C 1
ATOM 966 O O . SER A 1 122 ? -8.892 -13.841 -9.746 1.00 53.47 122 SER A O 1
ATOM 968 N N . ASN A 1 123 ? -6.903 -14.677 -9.172 1.00 56.09 123 ASN A N 1
ATOM 969 C CA . ASN A 1 123 ? -6.969 -14.189 -7.808 1.00 56.09 123 ASN A CA 1
ATOM 970 C C . ASN A 1 123 ? -6.540 -12.722 -7.805 1.00 56.09 123 ASN A C 1
ATOM 972 O O . ASN A 1 123 ? -5.353 -12.420 -7.908 1.00 56.09 123 ASN A O 1
ATOM 976 N N . GLN A 1 124 ? -7.523 -11.827 -7.663 1.00 57.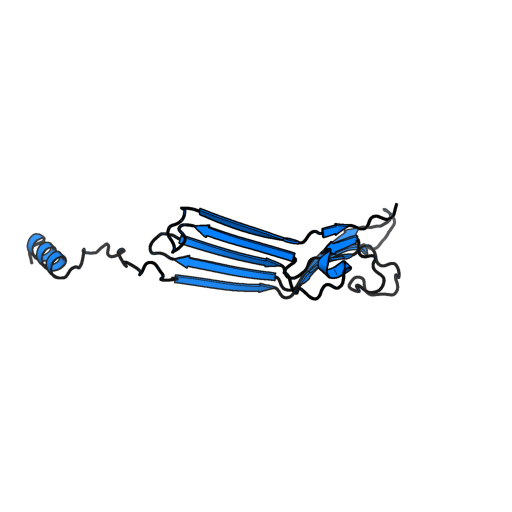44 124 GLN A N 1
ATOM 977 C CA . GLN A 1 124 ? -7.378 -10.383 -7.419 1.00 57.44 124 GLN A CA 1
ATOM 978 C C . GLN A 1 124 ? -6.725 -10.101 -6.053 1.00 57.44 124 GLN A C 1
ATOM 980 O O . GLN A 1 124 ? -7.267 -9.404 -5.196 1.00 57.44 124 GLN A O 1
ATOM 985 N N . GLN A 1 125 ? -5.578 -10.708 -5.796 1.00 66.88 125 GLN A N 1
ATOM 986 C CA . GLN A 1 125 ? -4.793 -10.443 -4.610 1.00 66.88 125 GLN A CA 1
ATOM 987 C C . GLN A 1 125 ? -3.995 -9.163 -4.841 1.00 66.88 125 GLN A C 1
ATOM 989 O O . GLN A 1 125 ? -3.320 -9.010 -5.858 1.00 66.88 125 GLN A O 1
ATOM 994 N N . LYS A 1 126 ? -4.097 -8.249 -3.878 1.00 81.38 126 LYS A N 1
ATOM 995 C CA . LYS A 1 126 ? -3.322 -7.010 -3.846 1.00 81.38 126 LYS A CA 1
ATOM 996 C C . LYS A 1 126 ? -1.833 -7.354 -3.742 1.00 81.38 126 LYS A C 1
ATOM 998 O O . LYS A 1 126 ? -1.476 -8.308 -3.049 1.00 81.38 126 LYS A O 1
ATOM 1003 N N . PHE A 1 127 ? -0.978 -6.585 -4.410 1.00 87.62 127 PHE A N 1
ATOM 1004 C CA . PHE A 1 127 ? 0.474 -6.775 -4.390 1.00 87.62 127 PHE A CA 1
ATOM 1005 C C . PHE A 1 127 ? 1.051 -6.714 -2.969 1.00 87.62 127 PHE A C 1
ATOM 1007 O O . PHE A 1 127 ? 1.855 -7.567 -2.592 1.00 87.62 127 PHE A O 1
ATOM 1014 N N . LEU A 1 128 ? 0.631 -5.722 -2.181 1.00 91.44 128 LEU A N 1
ATOM 1015 C CA . LEU A 1 128 ? 1.080 -5.527 -0.806 1.00 91.44 128 LEU A CA 1
ATOM 1016 C C . LEU A 1 128 ? -0.080 -5.011 0.046 1.00 91.44 128 LEU A C 1
ATOM 1018 O O . LEU A 1 128 ? -0.795 -4.095 -0.352 1.00 91.44 128 LEU A O 1
ATOM 1022 N N . GLN A 1 129 ? -0.252 -5.589 1.228 1.00 94.19 129 GLN A N 1
ATOM 1023 C CA . GLN A 1 129 ? -1.176 -5.136 2.257 1.00 94.19 129 GLN A CA 1
ATOM 1024 C C . GLN A 1 129 ? -0.422 -5.023 3.574 1.00 94.19 129 GLN A C 1
ATOM 1026 O O . GLN A 1 129 ? 0.263 -5.962 3.986 1.00 94.19 129 GLN A O 1
ATOM 1031 N N . VAL A 1 130 ? -0.557 -3.879 4.230 1.00 96.56 130 VAL A N 1
ATOM 1032 C CA . VAL A 1 130 ? 0.032 -3.602 5.536 1.00 96.56 130 VAL A CA 1
ATOM 1033 C C . VAL A 1 130 ? -1.086 -3.158 6.461 1.00 96.56 130 VAL A C 1
ATOM 1035 O O . VAL A 1 130 ? -1.740 -2.152 6.210 1.00 96.56 130 VAL A O 1
ATOM 1038 N N . GLU A 1 131 ? -1.300 -3.904 7.532 1.00 96.75 131 GLU A N 1
ATOM 1039 C CA . GLU A 1 131 ? -2.226 -3.556 8.602 1.00 96.75 131 GLU A CA 1
ATOM 1040 C C . GLU A 1 131 ? -1.397 -3.323 9.864 1.00 96.75 131 GLU A C 1
ATOM 1042 O O . GLU A 1 131 ? -0.612 -4.183 10.271 1.00 96.75 131 GLU A O 1
ATOM 1047 N N . PHE A 1 132 ? -1.543 -2.155 10.470 1.00 97.38 132 PHE A N 1
ATOM 1048 C CA . PHE A 1 132 ? -0.885 -1.792 11.714 1.00 97.38 132 PHE A CA 1
ATOM 1049 C C . PHE A 1 132 ? -1.916 -1.255 12.691 1.00 97.38 132 PHE A C 1
ATOM 1051 O O . PHE A 1 132 ? -2.675 -0.358 12.344 1.00 97.38 132 PHE A O 1
ATOM 1058 N N . GLU A 1 133 ? -1.922 -1.760 13.917 1.00 96.44 133 GLU A N 1
ATOM 1059 C CA . GLU A 1 133 ? -2.801 -1.279 14.976 1.00 96.44 133 GLU A CA 1
ATOM 1060 C C . GLU A 1 133 ? -2.044 -1.163 16.300 1.00 96.44 133 GLU A C 1
ATOM 1062 O O . GLU A 1 133 ? -1.211 -2.009 16.630 1.00 96.44 133 GLU A O 1
ATOM 1067 N 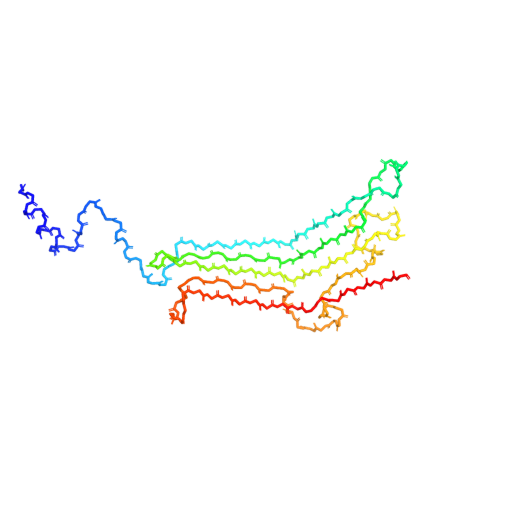N . THR A 1 134 ? -2.374 -0.143 17.087 1.00 96.75 134 THR A N 1
ATOM 1068 C CA . THR A 1 134 ? -2.055 -0.075 18.517 1.00 96.75 134 THR A CA 1
ATOM 1069 C C . THR A 1 134 ? -3.321 -0.329 19.323 1.00 96.75 134 THR A C 1
ATOM 1071 O O . THR A 1 134 ? -4.410 0.071 18.907 1.00 96.75 134 THR A O 1
ATOM 1074 N N . ASN A 1 135 ? -3.198 -1.001 20.467 1.00 93.56 135 ASN A N 1
ATOM 1075 C CA . ASN A 1 135 ? -4.307 -1.339 21.364 1.00 93.56 135 ASN A CA 1
ATOM 1076 C C . ASN A 1 135 ? -5.552 -1.865 20.603 1.00 93.56 135 ASN A C 1
ATOM 1078 O O . ASN A 1 135 ? -6.610 -1.218 20.653 1.00 93.56 135 ASN A O 1
ATOM 1082 N N . PRO A 1 136 ? -5.439 -2.970 19.829 1.00 93.69 136 PRO A N 1
ATOM 1083 C CA . PRO A 1 136 ? -6.553 -3.605 19.125 1.00 93.69 136 PRO A CA 1
ATOM 1084 C C . PRO A 1 136 ? -7.754 -3.863 20.048 1.00 93.69 136 PRO A C 1
ATOM 1086 O O . PRO A 1 136 ? -7.609 -4.074 21.250 1.00 93.69 136 PRO A O 1
ATOM 1089 N N . LEU A 1 137 ? -8.964 -3.846 19.476 1.00 90.06 137 LEU A N 1
ATOM 1090 C CA . LEU A 1 137 ? -10.218 -3.948 20.245 1.00 90.06 137 LEU A CA 1
ATOM 1091 C C . LEU A 1 137 ? -10.388 -5.283 20.966 1.00 90.06 137 LEU A C 1
ATOM 1093 O O . LEU A 1 137 ? -11.057 -5.339 21.991 1.00 90.06 137 LEU A O 1
ATOM 1097 N N . ASP A 1 138 ? -9.798 -6.346 20.431 1.00 91.38 138 ASP A N 1
ATOM 1098 C CA . ASP A 1 138 ? -9.823 -7.671 21.048 1.00 91.38 138 ASP A CA 1
ATOM 1099 C C . ASP A 1 138 ? -8.868 -7.797 22.247 1.00 91.38 138 ASP A C 1
ATOM 1101 O O . ASP A 1 138 ? -8.902 -8.808 22.946 1.00 91.38 138 ASP A O 1
ATOM 1105 N N . GLY A 1 139 ? -8.029 -6.785 22.499 1.00 88.94 139 GLY A N 1
ATOM 1106 C CA . GLY A 1 139 ? -7.091 -6.762 23.615 1.00 88.94 139 GLY A CA 1
ATOM 1107 C C . GLY A 1 139 ? -5.989 -7.818 23.523 1.00 88.94 139 GLY A C 1
ATOM 1108 O O . GLY A 1 139 ? -5.382 -8.139 24.541 1.00 88.94 139 GLY A O 1
ATOM 1109 N N . SER A 1 140 ? -5.719 -8.382 22.339 1.00 91.12 140 SER A N 1
ATOM 1110 C CA . SER A 1 140 ? -4.749 -9.480 22.218 1.00 91.12 140 SER A CA 1
ATOM 1111 C C . SER A 1 140 ? -3.300 -9.060 22.479 1.00 91.12 140 SER A C 1
ATOM 1113 O O . SER A 1 140 ? -2.457 -9.899 22.783 1.00 91.12 140 SER A O 1
ATOM 1115 N N . SER A 1 141 ? -2.980 -7.791 22.219 1.00 92.44 141 SER A N 1
ATOM 1116 C CA . SER A 1 141 ? -1.623 -7.240 22.241 1.00 92.44 141 SER A CA 1
ATOM 1117 C C . SER A 1 141 ? -1.662 -5.713 22.330 1.00 92.44 141 SER A C 1
ATOM 1119 O O . SER A 1 141 ? -2.699 -5.115 22.065 1.00 92.44 141 SER A O 1
ATOM 1121 N N . ASP A 1 142 ? -0.531 -5.078 22.649 1.00 93.69 142 ASP A N 1
ATOM 1122 C CA . ASP A 1 142 ? -0.398 -3.609 22.620 1.00 93.69 142 ASP A CA 1
ATOM 1123 C C . ASP A 1 142 ? -0.181 -3.078 21.193 1.00 93.69 142 ASP A C 1
ATOM 1125 O O . ASP A 1 142 ? -0.593 -1.972 20.847 1.00 93.69 142 ASP A O 1
ATOM 1129 N N . TYR A 1 143 ? 0.453 -3.889 20.342 1.00 95.12 143 TYR A N 1
ATOM 1130 C CA . TYR A 1 143 ? 0.739 -3.588 18.941 1.00 95.12 143 TYR A CA 1
ATOM 1131 C C . TYR A 1 143 ? 0.419 -4.807 18.078 1.00 95.12 143 TYR A C 1
ATOM 1133 O O . TYR A 1 143 ? 0.623 -5.953 18.492 1.00 95.12 143 TYR A O 1
ATOM 1141 N N . ARG A 1 144 ? -0.062 -4.572 16.860 1.00 95.69 144 ARG A N 1
ATOM 1142 C CA . ARG A 1 144 ? -0.317 -5.603 15.855 1.00 95.69 144 ARG A CA 1
ATOM 1143 C C . ARG A 1 144 ? 0.170 -5.106 14.504 1.00 95.69 144 ARG A C 1
ATOM 1145 O O . ARG A 1 144 ? -0.207 -4.025 14.073 1.00 95.69 144 ARG A O 1
ATOM 1152 N N . VAL A 1 145 ? 0.997 -5.907 13.839 1.00 96.44 145 VAL A N 1
ATOM 1153 C CA . VAL A 1 145 ? 1.439 -5.673 12.461 1.00 96.44 145 VAL A CA 1
ATOM 1154 C C . VAL A 1 145 ? 1.133 -6.929 11.661 1.00 96.44 145 VAL A C 1
ATOM 1156 O O . VAL A 1 145 ? 1.528 -8.026 12.055 1.00 96.44 145 VAL A O 1
ATOM 1159 N N . LYS A 1 146 ? 0.461 -6.774 10.526 1.00 95.62 146 LYS A N 1
ATOM 1160 C CA . LYS A 1 146 ? 0.228 -7.841 9.559 1.00 95.62 146 LYS A CA 1
ATOM 1161 C C . LYS A 1 146 ? 0.642 -7.344 8.186 1.00 95.62 146 LYS A C 1
ATOM 1163 O O . LYS A 1 146 ? 0.153 -6.324 7.714 1.00 95.62 146 LYS A O 1
ATOM 1168 N N . ILE A 1 147 ? 1.551 -8.077 7.555 1.00 95.62 147 ILE A N 1
ATOM 1169 C CA . ILE A 1 147 ? 2.045 -7.772 6.216 1.00 95.62 147 ILE A CA 1
ATOM 1170 C C . ILE A 1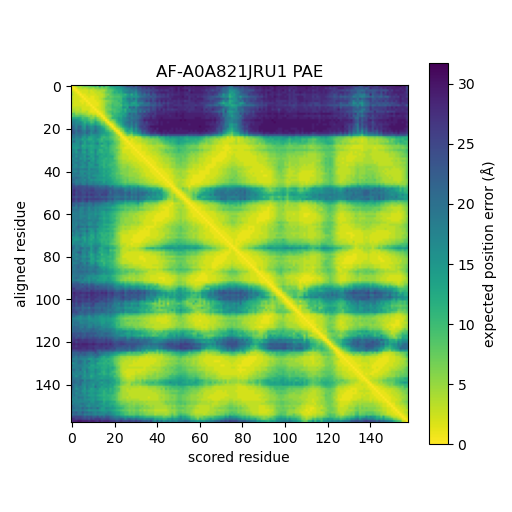 147 ? 1.749 -8.978 5.341 1.00 95.62 147 ILE A C 1
ATOM 1172 O O . ILE A 1 147 ? 2.147 -10.097 5.661 1.00 95.62 147 ILE A O 1
ATOM 1176 N N . VAL A 1 148 ? 1.040 -8.743 4.246 1.00 93.19 148 VAL A N 1
ATOM 1177 C CA . VAL A 1 148 ? 0.768 -9.748 3.221 1.00 93.19 148 VAL A CA 1
ATOM 1178 C C . VAL A 1 148 ? 1.287 -9.195 1.908 1.00 93.19 148 VAL A C 1
ATOM 1180 O O . VAL A 1 148 ? 0.911 -8.097 1.510 1.00 93.19 148 VAL A O 1
ATOM 1183 N N . SER A 1 149 ? 2.160 -9.936 1.239 1.00 90.88 149 SER A N 1
ATOM 1184 C CA . SER A 1 149 ? 2.731 -9.527 -0.040 1.00 90.88 149 SER A CA 1
ATOM 1185 C C . SER A 1 149 ? 2.719 -10.670 -1.042 1.00 90.88 149 SER A C 1
ATOM 1187 O O . SER A 1 149 ? 2.743 -11.848 -0.680 1.00 90.88 149 SER A O 1
ATOM 1189 N N . GLN A 1 150 ? 2.682 -10.310 -2.320 1.00 89.38 150 GLN A N 1
ATOM 1190 C CA . GLN A 1 150 ? 2.902 -11.238 -3.417 1.00 89.38 150 GLN A CA 1
ATOM 1191 C C . GLN A 1 150 ? 4.367 -11.235 -3.845 1.00 89.38 150 GLN A C 1
ATOM 1193 O O . GLN A 1 150 ? 5.046 -10.208 -3.806 1.00 89.38 150 GLN A O 1
ATOM 1198 N N . SER A 1 151 ? 4.846 -12.389 -4.307 1.00 88.62 151 SER A N 1
ATOM 1199 C CA . SER A 1 151 ? 6.172 -12.494 -4.911 1.00 88.62 151 SER A CA 1
ATOM 1200 C C . SER A 1 151 ? 6.265 -11.638 -6.174 1.00 88.62 151 SER A C 1
ATOM 1202 O O . SER A 1 151 ? 5.333 -11.598 -6.982 1.00 88.62 151 SER A O 1
ATOM 1204 N N . LEU A 1 152 ? 7.411 -10.984 -6.353 1.00 89.12 152 LEU A N 1
ATOM 1205 C CA . LEU A 1 152 ? 7.727 -10.167 -7.518 1.00 89.12 152 LEU A CA 1
ATOM 1206 C C . LEU A 1 152 ? 8.613 -10.963 -8.483 1.00 89.12 152 LEU A C 1
ATOM 1208 O O . LEU A 1 152 ? 9.645 -11.497 -8.085 1.00 89.12 152 LEU A O 1
ATOM 1212 N N . GLU A 1 153 ? 8.213 -11.037 -9.747 1.00 89.75 153 GLU A N 1
ATOM 1213 C CA . GLU A 1 153 ? 9.042 -11.532 -10.840 1.00 89.75 153 GLU A CA 1
ATOM 1214 C C . GLU A 1 153 ? 9.885 -10.373 -11.373 1.00 89.75 153 GLU A C 1
ATOM 1216 O O . GLU A 1 153 ? 9.338 -9.339 -11.756 1.00 89.75 153 GLU A O 1
ATOM 1221 N N . ILE A 1 154 ? 11.204 -10.557 -11.423 1.00 91.19 154 ILE A N 1
ATOM 1222 C CA . ILE A 1 154 ? 12.140 -9.597 -12.014 1.00 91.19 154 ILE A CA 1
ATOM 1223 C C . ILE A 1 154 ? 12.764 -10.251 -13.242 1.00 91.19 154 ILE A C 1
ATOM 1225 O O . ILE A 1 154 ? 13.355 -11.327 -13.145 1.00 91.19 154 ILE A O 1
ATOM 1229 N N . LYS A 1 155 ? 12.633 -9.601 -14.398 1.00 88.12 155 LYS A N 1
ATOM 1230 C CA . LYS A 1 155 ? 13.193 -10.068 -15.668 1.00 88.12 155 LYS A CA 1
ATOM 1231 C C . LYS A 1 155 ? 14.450 -9.274 -15.974 1.00 88.12 155 LYS A C 1
ATOM 1233 O O . LYS A 1 155 ? 14.403 -8.060 -16.158 1.00 88.12 155 LYS A O 1
ATOM 1238 N N . TYR A 1 156 ? 15.567 -9.983 -16.048 1.00 81.31 156 TYR A N 1
ATOM 1239 C CA . TYR A 1 156 ? 16.846 -9.444 -16.479 1.00 81.31 156 TYR A CA 1
ATOM 1240 C C . TYR A 1 156 ? 17.267 -10.158 -17.761 1.00 81.31 156 TYR A C 1
ATOM 1242 O O . TYR A 1 156 ? 17.282 -11.387 -17.804 1.00 81.31 156 TYR A O 1
ATOM 1250 N N . ASN A 1 157 ? 17.568 -9.389 -18.805 1.00 66.56 157 ASN A N 1
ATOM 1251 C CA . ASN A 1 157 ? 18.139 -9.899 -20.045 1.00 66.56 157 ASN A CA 1
ATOM 1252 C C . ASN A 1 157 ? 19.546 -9.303 -20.162 1.00 66.56 157 ASN A C 1
ATOM 1254 O O . ASN A 1 157 ? 19.668 -8.077 -20.213 1.00 66.56 157 ASN A O 1
ATOM 1258 N N . ALA A 1 158 ? 20.558 -10.167 -20.073 1.00 49.41 158 ALA A N 1
ATOM 1259 C CA . ALA A 1 158 ? 21.979 -9.818 -20.085 1.00 49.41 158 ALA A CA 1
ATOM 1260 C C . ALA A 1 158 ? 22.521 -9.772 -21.515 1.00 49.41 158 ALA A C 1
ATOM 1262 O O . ALA A 1 158 ? 22.127 -10.656 -22.309 1.00 49.41 158 ALA A O 1
#

Solvent-accessible surface area (backbone atoms only — not comparable to full-atom values): 9137 Å² total; per-residue (Å²): 132,53,76,66,57,52,51,53,52,28,58,74,71,72,40,68,70,97,72,72,73,78,73,81,50,55,79,85,41,67,83,40,82,48,77,47,78,43,69,66,47,80,47,77,43,72,42,56,93,45,94,85,49,93,59,74,40,51,51,31,38,37,42,33,36,50,28,39,39,38,41,36,31,21,71,57,71,74,18,40,36,40,39,39,38,29,41,42,53,40,29,29,38,43,60,76,53,86,90,52,60,88,86,50,71,74,68,29,52,69,36,31,33,40,44,54,67,76,67,68,48,89,69,90,63,49,36,35,36,39,40,38,31,31,52,46,92,85,64,86,44,66,63,46,79,47,78,48,70,55,61,70,42,72,58,82,88,132

Mean predicted aligned error: 10.57 Å